Protein AF-A0A8T7EK83-F1 (afdb_monomer)

Solvent-accessible surface area (backbone atoms only — not comparable to full-atom values): 8455 Å² total; per-residue (Å²): 140,87,82,85,79,82,86,82,87,77,87,76,85,83,78,76,88,47,91,75,69,63,67,62,55,62,40,53,52,51,48,65,74,39,72,86,51,90,78,85,43,77,46,78,34,46,46,68,62,46,57,63,28,50,86,78,38,77,39,36,32,11,38,38,82,48,80,55,21,71,76,34,58,29,23,33,41,44,78,45,35,92,72,62,64,73,42,42,50,48,46,71,75,46,35,60,74,40,50,65,72,27,60,97,42,88,59,30,62,52,40,53,49,5,47,51,37,33,74,75,60,21,40,46,56,69,46,67,66,62,45,49,54,53,44,62,56,61,75,72,59,132

Structure (mmCIF, N/CA/C/O backbone):
data_AF-A0A8T7EK83-F1
#
_entry.id   AF-A0A8T7EK83-F1
#
loop_
_atom_site.group_PDB
_atom_site.id
_atom_site.type_symbol
_atom_site.label_atom_id
_atom_site.label_alt_id
_atom_site.label_comp_id
_atom_site.label_asym_id
_atom_site.label_entity_id
_atom_site.label_seq_id
_atom_site.pdbx_PDB_ins_code
_atom_site.Cartn_x
_atom_site.Cartn_y
_atom_site.Cartn_z
_atom_site.occupancy
_atom_site.B_iso_or_equiv
_atom_site.auth_seq_id
_atom_site.auth_comp_id
_atom_site.auth_asym_id
_atom_site.auth_atom_id
_atom_site.pdbx_PDB_model_num
ATOM 1 N N . MET A 1 1 ? 11.893 52.606 -35.645 1.00 39.25 1 MET A N 1
ATOM 2 C CA . MET A 1 1 ? 11.275 52.545 -34.303 1.00 39.25 1 MET A CA 1
ATOM 3 C C . MET A 1 1 ? 11.087 51.073 -33.969 1.00 39.25 1 MET A C 1
ATOM 5 O O . MET A 1 1 ? 10.157 50.454 -34.461 1.00 39.25 1 MET A O 1
ATOM 9 N N . THR A 1 2 ? 12.053 50.480 -33.270 1.00 37.72 2 THR A N 1
ATOM 10 C CA . THR A 1 2 ? 12.185 49.020 -33.121 1.00 37.72 2 THR A CA 1
ATOM 11 C C . THR A 1 2 ? 11.864 48.650 -31.679 1.00 37.72 2 THR A C 1
ATOM 13 O O . THR A 1 2 ? 12.538 49.124 -30.768 1.00 37.72 2 THR A O 1
ATOM 16 N N . ARG A 1 3 ? 10.825 47.839 -31.455 1.00 34.09 3 ARG A N 1
ATOM 17 C CA . ARG A 1 3 ? 10.531 47.239 -30.145 1.00 34.09 3 ARG A CA 1
ATOM 18 C C . ARG A 1 3 ? 11.024 45.784 -30.138 1.00 34.09 3 ARG A C 1
ATOM 20 O O . ARG A 1 3 ? 10.678 45.050 -31.061 1.00 34.09 3 ARG A O 1
ATOM 27 N N . PRO A 1 4 ? 11.843 45.376 -29.154 1.00 40.47 4 PRO A N 1
ATOM 28 C CA . PRO A 1 4 ? 12.502 44.076 -29.151 1.00 40.47 4 PRO A CA 1
ATOM 29 C C . PRO A 1 4 ? 11.554 42.939 -28.754 1.00 40.47 4 PRO A C 1
ATOM 31 O O . PRO A 1 4 ? 10.724 43.073 -27.856 1.00 40.47 4 PRO A O 1
ATOM 34 N N . GLN A 1 5 ? 11.732 41.807 -29.434 1.00 41.41 5 GLN A N 1
ATOM 35 C CA . GLN A 1 5 ? 11.142 40.516 -29.107 1.00 41.41 5 GLN A CA 1
ATOM 36 C C . GLN A 1 5 ? 11.690 40.014 -27.766 1.00 41.41 5 GLN A C 1
ATOM 38 O O . GLN A 1 5 ? 12.899 40.013 -27.523 1.00 41.41 5 GLN A O 1
ATOM 43 N N . THR A 1 6 ? 10.789 39.581 -26.893 1.00 38.28 6 THR A N 1
ATOM 44 C CA . THR A 1 6 ? 11.094 38.996 -25.590 1.00 38.28 6 THR A CA 1
ATOM 45 C C . THR A 1 6 ? 11.856 37.680 -25.779 1.00 38.28 6 THR A C 1
ATO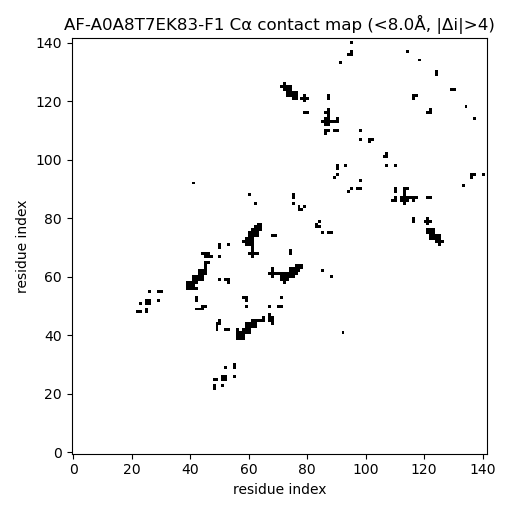M 47 O O . THR A 1 6 ? 11.283 36.657 -26.146 1.00 38.28 6 THR A O 1
ATOM 50 N N . ARG A 1 7 ? 13.170 37.706 -25.524 1.00 47.62 7 ARG A N 1
ATOM 51 C CA . ARG A 1 7 ? 13.984 36.511 -25.266 1.00 47.62 7 ARG A CA 1
ATOM 52 C C . ARG A 1 7 ? 13.435 35.814 -24.022 1.00 47.62 7 ARG A C 1
ATOM 54 O O . ARG A 1 7 ? 13.622 36.322 -22.928 1.00 47.62 7 ARG A O 1
ATOM 61 N N . ASN A 1 8 ? 12.783 34.670 -24.191 1.00 41.25 8 ASN A N 1
ATOM 62 C CA . ASN A 1 8 ? 12.557 33.682 -23.127 1.00 41.25 8 ASN A CA 1
ATOM 63 C C . ASN A 1 8 ? 12.444 32.275 -23.738 1.00 41.25 8 ASN A C 1
ATOM 65 O O . ASN A 1 8 ? 11.488 31.543 -23.511 1.00 41.25 8 ASN A O 1
ATOM 69 N N . ALA A 1 9 ? 13.430 31.911 -24.563 1.00 40.91 9 ALA A N 1
ATOM 70 C CA . ALA A 1 9 ? 13.567 30.575 -25.153 1.00 40.91 9 ALA A CA 1
ATOM 71 C C . ALA A 1 9 ? 14.861 29.864 -24.706 1.00 40.91 9 ALA A C 1
ATOM 73 O O . ALA A 1 9 ? 15.328 28.956 -25.381 1.00 40.91 9 ALA A O 1
ATOM 74 N N . GLN A 1 10 ? 15.467 30.282 -23.587 1.00 39.00 10 GLN A N 1
ATOM 75 C CA . GLN A 1 10 ? 16.754 29.749 -23.111 1.00 39.00 10 GLN A CA 1
ATOM 76 C C . GLN A 1 10 ? 16.791 29.560 -21.586 1.00 39.00 10 GLN A C 1
ATOM 78 O O . GLN A 1 10 ? 17.695 30.035 -20.913 1.00 39.00 10 GLN A O 1
ATOM 83 N N . GLN A 1 11 ? 15.798 28.864 -21.031 1.00 33.78 11 GLN A N 1
ATOM 84 C CA . GLN A 1 11 ? 15.916 28.254 -19.693 1.00 33.78 11 GLN A CA 1
ATOM 85 C C . GLN A 1 11 ? 15.427 26.797 -19.650 1.00 33.78 11 GLN A C 1
ATOM 87 O O . GLN A 1 11 ? 15.253 26.213 -18.585 1.00 33.78 11 GLN A O 1
ATOM 92 N N . PHE A 1 12 ? 15.248 26.180 -20.818 1.00 39.47 12 PHE A N 1
ATOM 93 C CA . PHE A 1 12 ? 15.176 24.731 -20.945 1.00 39.47 12 PHE A CA 1
ATOM 94 C C . PHE A 1 12 ? 16.511 24.266 -21.519 1.00 39.47 12 PHE A C 1
ATOM 96 O O . PHE A 1 12 ? 16.904 24.758 -22.571 1.00 39.47 12 PHE A O 1
ATOM 103 N N . MET A 1 13 ? 17.134 23.290 -20.858 1.00 40.00 13 MET A N 1
ATOM 104 C CA . MET A 1 13 ? 18.366 22.592 -21.261 1.00 40.00 13 MET A CA 1
ATOM 105 C C . MET A 1 13 ? 19.678 23.210 -20.762 1.00 40.00 13 MET A C 1
ATOM 107 O O . MET A 1 13 ? 20.574 23.476 -21.544 1.00 40.00 13 MET A O 1
ATOM 111 N N . ASP A 1 14 ? 19.815 23.327 -19.445 1.00 34.38 14 ASP A N 1
ATOM 112 C CA . ASP A 1 14 ? 21.065 22.913 -18.800 1.00 34.38 14 ASP A CA 1
ATOM 113 C C . ASP A 1 14 ? 20.683 22.065 -17.587 1.00 34.38 14 ASP A C 1
ATOM 115 O O . ASP A 1 14 ? 20.434 22.551 -16.487 1.00 34.38 14 ASP A O 1
ATOM 119 N N . HIS A 1 15 ? 20.485 20.770 -17.833 1.00 41.94 15 HIS A N 1
ATOM 120 C CA . HIS A 1 15 ? 20.610 19.781 -16.771 1.00 41.94 15 HIS A CA 1
ATOM 121 C C . HIS A 1 15 ? 22.055 19.312 -16.816 1.00 41.94 15 HIS A C 1
ATOM 123 O O . HIS A 1 15 ? 22.411 18.453 -17.625 1.00 41.94 15 HIS A O 1
ATOM 129 N N . ASP A 1 16 ? 22.867 19.909 -15.950 1.00 37.59 16 ASP A N 1
ATOM 130 C CA . ASP A 1 16 ? 24.188 19.410 -15.616 1.00 37.59 16 ASP A CA 1
ATOM 131 C C . ASP A 1 16 ? 24.105 17.907 -15.325 1.00 37.59 16 ASP A C 1
ATOM 133 O O . ASP A 1 16 ? 23.357 17.440 -14.459 1.00 37.59 16 ASP A O 1
ATOM 137 N N . ASN A 1 17 ? 24.874 17.138 -16.093 1.00 42.22 17 ASN A N 1
ATOM 138 C CA . ASN A 1 17 ? 25.090 15.713 -15.895 1.00 42.22 17 ASN A CA 1
ATOM 139 C C . ASN A 1 17 ? 25.907 15.501 -14.609 1.00 42.22 17 ASN A C 1
ATOM 141 O O . ASN A 1 17 ? 27.110 15.258 -14.654 1.00 42.22 17 ASN A O 1
ATOM 145 N N . GLY A 1 18 ? 25.261 15.641 -13.452 1.00 40.06 18 GLY A N 1
ATOM 146 C CA . GLY A 1 18 ? 25.844 15.337 -12.150 1.00 40.06 18 GLY A CA 1
ATOM 147 C C . GLY A 1 18 ? 25.746 13.844 -11.795 1.00 40.06 18 GLY A C 1
ATOM 148 O O . GLY A 1 18 ? 24.980 13.099 -12.402 1.00 40.06 18 GLY A O 1
ATOM 149 N N . PRO A 1 19 ? 26.429 13.372 -10.739 1.00 39.62 19 PRO A N 1
ATOM 150 C CA . PRO A 1 19 ? 26.378 11.977 -10.269 1.00 39.62 19 PRO A CA 1
ATOM 151 C C . PRO A 1 19 ? 24.989 11.500 -9.797 1.00 39.62 19 PRO A C 1
ATOM 153 O O . PRO A 1 19 ? 24.848 10.384 -9.312 1.00 39.62 19 PRO A O 1
ATOM 156 N N . LEU A 1 20 ? 23.962 12.345 -9.909 1.00 38.16 20 LEU A N 1
ATOM 157 C CA . LEU A 1 20 ? 22.561 12.054 -9.605 1.00 38.16 20 LEU A CA 1
ATOM 158 C C . LEU A 1 20 ? 21.743 11.712 -10.867 1.00 38.16 20 LEU A C 1
ATOM 160 O O . LEU A 1 20 ? 20.597 11.280 -10.748 1.00 38.16 20 LEU A O 1
ATOM 164 N N . THR A 1 21 ? 22.323 11.851 -12.067 1.00 40.72 21 THR A N 1
ATOM 165 C CA . THR A 1 21 ? 21.714 11.433 -13.344 1.00 40.72 21 THR A CA 1
ATOM 166 C C . THR A 1 21 ? 21.949 9.950 -13.653 1.00 40.72 21 THR A C 1
ATOM 168 O O . THR A 1 21 ? 21.287 9.384 -14.524 1.00 40.72 21 THR A O 1
ATOM 171 N N . VAL A 1 22 ? 22.809 9.267 -12.886 1.00 46.47 22 VAL A N 1
ATOM 172 C CA . VAL A 1 22 ? 22.822 7.796 -12.797 1.00 46.47 22 VAL A CA 1
ATOM 173 C C . VAL A 1 22 ? 21.631 7.347 -11.951 1.00 46.47 22 VAL A C 1
ATOM 175 O O . VAL A 1 22 ? 21.705 7.092 -10.753 1.00 46.47 22 VAL A O 1
ATOM 178 N N . SER A 1 23 ? 20.482 7.290 -12.619 1.00 49.31 23 SER A N 1
ATOM 179 C CA . SER A 1 23 ? 19.161 6.901 -12.111 1.00 49.31 23 SER A CA 1
ATOM 180 C C . SER A 1 23 ? 19.030 5.433 -11.645 1.00 49.31 23 SER A C 1
ATOM 182 O O . SER A 1 23 ? 17.960 4.837 -11.750 1.00 49.31 23 SER A O 1
ATOM 184 N N . SER A 1 24 ? 20.089 4.829 -11.102 1.00 57.38 24 SER A N 1
ATOM 185 C CA . SER A 1 24 ? 20.167 3.402 -10.749 1.00 57.38 24 SER A CA 1
ATOM 186 C C . SER A 1 24 ? 20.444 3.119 -9.264 1.00 57.38 24 SER A C 1
ATOM 188 O O . SER A 1 24 ? 20.553 1.958 -8.877 1.00 57.38 24 SER A O 1
ATOM 190 N N . GLY A 1 25 ? 20.498 4.142 -8.402 1.00 79.06 25 GLY A N 1
ATOM 191 C CA . GLY A 1 25 ? 20.792 3.957 -6.973 1.00 79.06 25 GLY A CA 1
ATOM 192 C C . GLY A 1 25 ? 19.670 3.292 -6.164 1.00 79.06 25 GLY A C 1
ATOM 193 O O . GLY A 1 25 ? 19.946 2.433 -5.334 1.00 79.06 25 GLY A O 1
ATOM 194 N N . LYS A 1 26 ? 18.393 3.631 -6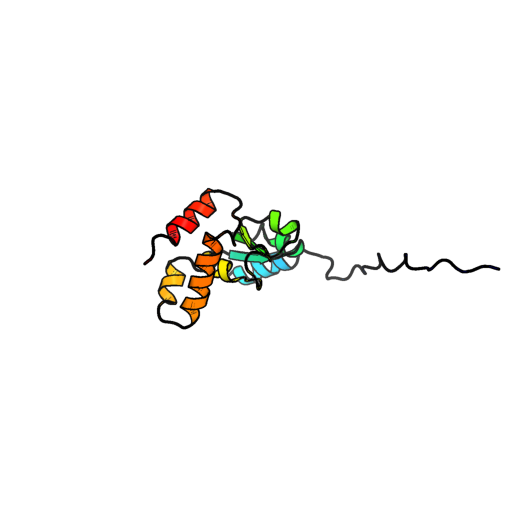.417 1.00 88.81 26 LYS A N 1
ATOM 195 C CA . LYS A 1 26 ? 17.256 3.115 -5.622 1.00 88.81 26 LYS A CA 1
ATOM 196 C C . LYS A 1 26 ? 17.157 1.581 -5.643 1.00 88.81 26 LYS A C 1
ATOM 198 O O . LYS A 1 26 ? 16.998 1.009 -4.565 1.00 88.81 26 LYS A O 1
ATOM 203 N N . PRO A 1 27 ? 17.279 0.894 -6.802 1.00 90.56 27 PRO A N 1
ATOM 204 C CA . PRO A 1 27 ? 17.317 -0.564 -6.817 1.00 90.56 27 PRO A CA 1
ATOM 205 C C . PRO A 1 27 ? 18.446 -1.141 -5.960 1.00 90.56 27 PRO A C 1
ATOM 207 O O . PRO A 1 27 ? 18.196 -2.045 -5.167 1.00 90.56 27 PRO A O 1
ATOM 210 N N . GLN A 1 28 ? 19.657 -0.582 -6.067 1.00 89.94 28 GLN A N 1
ATOM 211 C CA . GLN A 1 28 ? 20.806 -1.038 -5.285 1.00 89.94 28 GLN A CA 1
ATOM 212 C C . GLN A 1 28 ? 20.573 -0.829 -3.787 1.00 89.94 28 GLN A C 1
ATOM 214 O O . GLN A 1 28 ? 20.710 -1.765 -3.011 1.00 89.94 28 GLN A O 1
ATOM 219 N N . THR A 1 29 ? 20.103 0.352 -3.380 1.00 90.12 29 THR A N 1
ATOM 220 C CA . THR A 1 29 ? 19.767 0.639 -1.980 1.00 90.12 29 THR A CA 1
ATOM 221 C C . THR A 1 29 ? 18.693 -0.307 -1.438 1.00 90.12 29 THR A C 1
ATOM 223 O O . THR A 1 29 ? 18.796 -0.761 -0.301 1.00 90.12 29 THR A O 1
ATOM 226 N N . ILE A 1 30 ? 17.667 -0.643 -2.229 1.00 90.75 30 ILE A N 1
ATOM 227 C CA . ILE A 1 30 ? 16.646 -1.619 -1.822 1.00 90.75 30 ILE A CA 1
ATOM 228 C C . ILE A 1 30 ? 17.279 -2.994 -1.608 1.00 90.75 30 ILE A C 1
ATOM 230 O O . ILE A 1 30 ? 17.011 -3.629 -0.587 1.00 90.75 30 ILE A O 1
ATOM 234 N N . LEU A 1 31 ? 18.117 -3.456 -2.538 1.00 90.50 31 LEU A N 1
ATOM 235 C CA . LEU A 1 31 ? 18.814 -4.735 -2.409 1.00 90.50 31 LEU A CA 1
ATOM 236 C C . LEU A 1 31 ? 19.718 -4.747 -1.174 1.00 90.50 31 LEU A C 1
ATOM 238 O O . LEU A 1 31 ? 19.643 -5.687 -0.388 1.00 90.50 31 LEU A O 1
ATOM 242 N N . ASP A 1 32 ? 20.471 -3.679 -0.929 1.00 90.88 32 ASP A N 1
ATOM 243 C CA . ASP A 1 32 ? 21.357 -3.570 0.230 1.00 90.88 32 ASP A CA 1
ATOM 244 C C . ASP A 1 32 ? 20.565 -3.617 1.549 1.00 90.88 32 ASP A C 1
ATOM 246 O O . ASP A 1 32 ? 20.882 -4.416 2.434 1.00 90.88 32 ASP A O 1
ATOM 250 N N . LEU A 1 33 ? 19.476 -2.842 1.661 1.00 89.19 33 LEU A N 1
ATOM 251 C CA . LEU A 1 33 ? 18.616 -2.794 2.855 1.00 89.19 33 LEU A CA 1
ATOM 252 C C . LEU A 1 33 ? 17.849 -4.100 3.107 1.00 89.19 33 LEU A C 1
ATOM 254 O O . LEU A 1 33 ? 17.471 -4.388 4.247 1.00 89.19 33 LEU A O 1
ATOM 258 N N . THR A 1 34 ? 17.580 -4.873 2.053 1.00 90.25 34 THR A N 1
ATOM 259 C CA . THR A 1 34 ? 16.775 -6.102 2.127 1.00 90.25 34 THR A CA 1
ATOM 260 C C . THR A 1 34 ? 17.606 -7.378 2.078 1.00 90.25 34 THR A C 1
ATOM 262 O O . THR A 1 34 ? 17.091 -8.431 2.436 1.00 90.25 34 THR A O 1
ATOM 265 N N . SER A 1 35 ? 18.901 -7.289 1.759 1.00 85.62 35 SER A N 1
ATOM 266 C CA . SER A 1 35 ? 19.835 -8.420 1.629 1.00 85.62 35 SER A CA 1
ATOM 267 C C . SER A 1 35 ? 19.838 -9.379 2.825 1.00 85.62 35 SER A C 1
ATOM 269 O O . SER A 1 35 ? 20.059 -10.576 2.662 1.00 85.62 35 SER A O 1
ATOM 271 N N . LYS A 1 36 ? 19.563 -8.869 4.031 1.00 85.31 36 LYS A N 1
ATOM 272 C CA . LYS A 1 36 ? 19.542 -9.637 5.288 1.00 85.31 36 LYS A CA 1
ATOM 273 C C . LYS A 1 36 ? 18.139 -9.836 5.869 1.00 85.31 36 LYS A C 1
ATOM 275 O O . LYS A 1 36 ? 18.008 -10.277 7.008 1.00 85.31 36 LYS A O 1
ATOM 280 N N . ARG A 1 37 ? 17.086 -9.457 5.141 1.00 84.88 37 ARG A N 1
ATOM 281 C CA . ARG A 1 37 ? 15.700 -9.491 5.622 1.00 84.88 37 ARG A CA 1
ATOM 282 C C . ARG A 1 37 ? 14.881 -10.442 4.761 1.00 84.88 37 ARG A C 1
ATOM 284 O O . ARG A 1 37 ? 14.718 -10.221 3.568 1.00 84.88 37 ARG A O 1
ATOM 291 N N . ALA A 1 38 ? 14.325 -11.476 5.383 1.00 79.94 38 ALA A N 1
ATOM 292 C CA . ALA A 1 38 ? 13.321 -12.306 4.733 1.00 79.94 38 ALA A CA 1
ATOM 293 C C . ALA A 1 38 ? 12.001 -11.527 4.612 1.00 79.94 38 ALA A C 1
ATOM 295 O O . ALA A 1 38 ? 11.590 -10.844 5.551 1.00 79.94 38 ALA A O 1
ATOM 296 N N . GLY A 1 39 ? 11.323 -11.644 3.470 1.00 85.69 39 GLY A N 1
ATOM 297 C CA . GLY A 1 39 ? 9.993 -11.072 3.272 1.00 85.69 39 GLY A CA 1
ATOM 298 C C . GLY A 1 39 ? 9.773 -10.473 1.888 1.00 85.69 39 GLY A C 1
ATOM 299 O O . GLY A 1 39 ? 10.693 -10.342 1.085 1.00 85.69 39 GLY A O 1
ATOM 300 N N . ARG A 1 40 ? 8.515 -10.108 1.627 1.00 89.38 40 ARG A N 1
ATOM 301 C CA . ARG A 1 40 ? 8.104 -9.415 0.401 1.00 89.38 40 ARG A CA 1
ATOM 302 C C . ARG A 1 40 ? 8.340 -7.914 0.534 1.00 89.38 40 ARG A C 1
ATOM 304 O O . ARG A 1 40 ? 8.159 -7.341 1.606 1.00 89.38 40 ARG A O 1
ATOM 311 N N . ARG A 1 41 ? 8.694 -7.278 -0.575 1.00 91.00 41 ARG A N 1
ATOM 312 C CA . ARG A 1 41 ? 9.018 -5.856 -0.679 1.00 91.00 41 ARG A CA 1
ATOM 313 C C . ARG A 1 41 ? 7.908 -5.136 -1.425 1.00 91.00 41 ARG A C 1
ATOM 315 O O . ARG A 1 41 ? 7.596 -5.474 -2.566 1.00 91.00 41 ARG A O 1
ATOM 322 N N . LEU A 1 42 ? 7.342 -4.126 -0.778 1.00 91.31 42 LEU A N 1
ATOM 323 C CA . LEU A 1 42 ? 6.404 -3.195 -1.386 1.00 91.31 42 LEU A CA 1
ATOM 324 C C . LEU A 1 42 ? 7.119 -1.859 -1.586 1.00 91.31 42 LEU A C 1
ATOM 326 O O . LEU A 1 42 ? 7.674 -1.315 -0.634 1.00 91.31 42 LEU A O 1
ATOM 330 N N . MET A 1 43 ? 7.085 -1.331 -2.806 1.00 91.19 43 MET A N 1
ATOM 331 C CA . MET A 1 43 ? 7.562 0.015 -3.124 1.00 91.19 43 MET A CA 1
ATOM 332 C C . MET A 1 43 ? 6.396 0.898 -3.540 1.00 91.19 43 MET A C 1
ATOM 334 O O . MET A 1 43 ? 5.566 0.487 -4.351 1.00 91.19 43 MET A O 1
ATOM 338 N N . VAL A 1 44 ? 6.367 2.122 -3.020 1.00 90.69 44 VAL A N 1
ATOM 339 C CA . VAL A 1 44 ? 5.456 3.174 -3.473 1.00 90.69 44 VAL A CA 1
ATOM 340 C C . VAL A 1 44 ? 6.278 4.260 -4.145 1.00 90.69 44 VAL A C 1
ATOM 342 O O . VAL A 1 44 ? 7.253 4.726 -3.565 1.00 90.69 44 VAL A O 1
ATOM 345 N N . GLY A 1 45 ? 5.887 4.676 -5.345 1.00 88.12 45 GLY A N 1
ATOM 346 C CA . GLY A 1 45 ? 6.592 5.740 -6.055 1.00 88.12 45 GLY A CA 1
ATOM 347 C C . GLY A 1 45 ? 5.748 6.420 -7.120 1.00 88.12 45 GLY A C 1
ATOM 348 O O . GLY A 1 45 ? 4.731 5.885 -7.562 1.00 88.12 45 GLY A O 1
ATOM 349 N N . ASP A 1 46 ? 6.165 7.608 -7.533 1.00 84.44 46 ASP A N 1
ATOM 350 C CA . ASP A 1 46 ? 5.434 8.484 -8.453 1.00 84.44 46 ASP A CA 1
ATOM 351 C C . ASP A 1 46 ? 6.207 8.764 -9.755 1.00 84.44 46 ASP A C 1
ATOM 353 O O . ASP A 1 46 ? 5.599 9.084 -10.786 1.00 84.44 46 ASP A O 1
ATOM 357 N N . GLY A 1 47 ? 7.533 8.594 -9.728 1.00 83.25 47 GLY A N 1
ATOM 358 C CA . GLY A 1 47 ? 8.443 8.935 -10.817 1.00 83.25 47 GLY A CA 1
ATOM 359 C C . GLY A 1 47 ? 9.040 7.751 -11.586 1.00 83.25 47 GLY A C 1
ATOM 360 O O . GLY A 1 47 ? 8.904 6.578 -11.237 1.00 83.25 47 GLY A O 1
ATOM 361 N N . SER A 1 48 ? 9.763 8.074 -12.662 1.00 80.38 48 SER A N 1
ATOM 362 C CA . SER A 1 48 ? 10.514 7.102 -13.474 1.00 80.38 48 SER A CA 1
ATOM 363 C C . SER A 1 48 ? 11.647 6.426 -12.696 1.00 80.38 48 SER A C 1
ATOM 365 O O . SER A 1 48 ? 11.890 5.238 -12.892 1.00 80.38 48 SER A O 1
ATOM 367 N N . SER A 1 49 ? 12.304 7.152 -11.786 1.00 82.31 49 SER A N 1
ATOM 368 C CA . SER A 1 49 ? 13.356 6.591 -10.930 1.00 82.31 49 SER A CA 1
ATOM 369 C C . SER A 1 49 ? 12.816 5.550 -9.945 1.00 82.31 49 SER A C 1
ATOM 371 O O . SER A 1 49 ? 13.512 4.588 -9.637 1.00 82.31 49 SER A O 1
ATOM 373 N N . ASP A 1 50 ? 11.570 5.691 -9.482 1.00 88.69 50 ASP A N 1
ATOM 374 C CA . ASP A 1 50 ? 10.921 4.665 -8.661 1.00 88.69 50 ASP A CA 1
ATOM 375 C C . ASP A 1 50 ? 10.492 3.474 -9.504 1.00 88.69 50 ASP A C 1
ATOM 377 O O . ASP A 1 50 ? 10.671 2.335 -9.084 1.00 88.69 50 ASP A O 1
ATOM 381 N N . LEU A 1 51 ? 9.980 3.705 -10.716 1.00 86.12 51 LEU A N 1
ATOM 382 C CA . LEU A 1 51 ? 9.605 2.617 -11.620 1.00 86.12 51 LEU A CA 1
ATOM 383 C C . LEU A 1 51 ? 10.791 1.688 -11.931 1.00 86.12 51 LEU A C 1
ATOM 385 O O . LEU A 1 51 ? 10.589 0.483 -12.082 1.00 86.12 51 LEU A O 1
ATOM 389 N N . ALA A 1 52 ? 12.022 2.211 -11.960 1.00 88.62 52 ALA A N 1
ATOM 390 C CA . ALA A 1 52 ? 13.237 1.410 -12.122 1.00 88.62 52 ALA A CA 1
ATOM 391 C C . ALA A 1 52 ? 13.431 0.356 -11.011 1.00 88.62 52 ALA A C 1
ATOM 393 O O . ALA A 1 52 ? 14.101 -0.648 -11.225 1.00 88.62 52 ALA A O 1
ATOM 394 N N . THR A 1 53 ? 12.804 0.531 -9.842 1.00 91.00 53 THR A N 1
ATOM 395 C CA . THR A 1 53 ? 12.847 -0.444 -8.736 1.00 91.00 53 THR A CA 1
ATOM 396 C C . THR A 1 53 ? 11.935 -1.651 -8.947 1.00 91.00 53 THR A C 1
ATOM 398 O O . THR A 1 53 ? 12.041 -2.629 -8.212 1.00 91.00 53 THR A O 1
ATOM 401 N N . ARG A 1 54 ? 11.052 -1.623 -9.956 1.00 88.00 54 ARG A N 1
ATOM 402 C CA . ARG A 1 54 ? 10.043 -2.667 -10.191 1.00 88.00 54 ARG A CA 1
ATOM 403 C C . ARG A 1 54 ? 10.638 -4.072 -10.336 1.00 88.00 54 ARG A C 1
ATOM 405 O O . ARG A 1 54 ? 9.956 -5.032 -10.006 1.00 88.00 54 ARG A O 1
ATOM 412 N N . SER A 1 55 ? 11.871 -4.203 -10.826 1.00 89.25 55 SER A N 1
ATOM 413 C CA . SER A 1 55 ? 12.555 -5.496 -10.974 1.00 89.25 55 SER A CA 1
ATOM 414 C C . SER A 1 55 ? 13.106 -6.069 -9.664 1.00 89.25 55 SER A C 1
ATOM 416 O O . SER A 1 55 ? 13.409 -7.256 -9.613 1.00 89.25 55 SER A O 1
ATOM 418 N N . VAL A 1 56 ? 13.238 -5.255 -8.612 1.00 91.31 56 VAL A N 1
ATOM 419 C CA . VAL A 1 56 ? 13.832 -5.657 -7.324 1.00 91.31 56 VAL A CA 1
ATOM 420 C C . VAL A 1 56 ? 12.831 -5.638 -6.168 1.00 91.31 56 VAL A C 1
ATOM 422 O O . VAL A 1 56 ? 13.22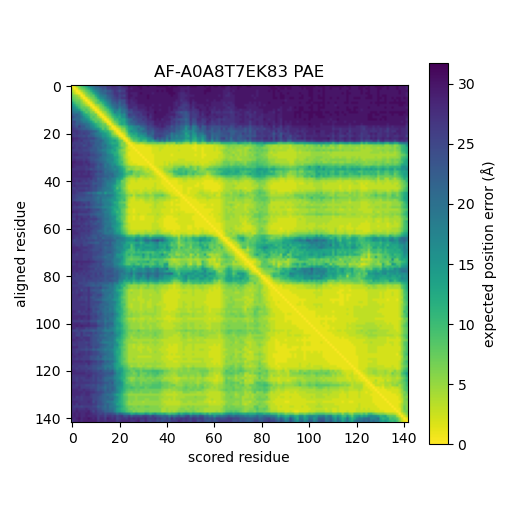1 -5.763 -5.009 1.00 91.31 56 VAL A O 1
ATOM 425 N N . VAL A 1 57 ? 11.539 -5.485 -6.464 1.00 91.44 57 VAL A N 1
ATOM 426 C CA . VAL A 1 57 ? 10.452 -5.504 -5.477 1.00 91.44 57 VAL A CA 1
ATOM 427 C C . VAL A 1 57 ? 9.339 -6.435 -5.922 1.00 91.44 57 VAL A C 1
ATOM 429 O O . VAL A 1 57 ? 9.152 -6.681 -7.110 1.00 91.44 57 VAL A O 1
ATOM 432 N N . ASP A 1 58 ? 8.575 -6.933 -4.959 1.00 90.31 58 ASP A N 1
ATOM 433 C CA . ASP A 1 58 ? 7.509 -7.902 -5.206 1.00 90.31 58 ASP A CA 1
ATOM 434 C C . ASP A 1 58 ? 6.195 -7.202 -5.582 1.00 90.31 58 ASP A C 1
ATOM 436 O O . ASP A 1 58 ? 5.404 -7.717 -6.371 1.00 90.31 58 ASP A O 1
ATOM 440 N N . LEU A 1 59 ? 5.973 -5.993 -5.052 1.00 88.56 59 LEU A N 1
ATOM 441 C CA . LEU A 1 59 ? 4.826 -5.160 -5.393 1.00 88.56 59 LEU A CA 1
ATOM 442 C C . LEU A 1 59 ? 5.239 -3.697 -5.567 1.00 88.56 59 LEU A C 1
ATOM 444 O O . LEU A 1 59 ? 5.674 -3.046 -4.621 1.00 88.56 59 LEU A O 1
ATOM 448 N N . PHE A 1 60 ? 5.037 -3.157 -6.769 1.00 90.31 60 PHE A N 1
ATOM 449 C CA . PHE A 1 60 ? 5.179 -1.726 -7.034 1.00 90.31 60 PHE A CA 1
ATOM 450 C C . PHE A 1 60 ? 3.805 -1.051 -7.109 1.00 90.31 60 PHE A C 1
ATOM 452 O O . PHE A 1 60 ? 2.966 -1.418 -7.945 1.00 90.31 60 PHE A O 1
ATOM 459 N N . VAL A 1 61 ? 3.608 -0.036 -6.270 1.00 88.62 61 VAL A N 1
ATOM 460 C CA . VAL A 1 61 ? 2.411 0.801 -6.206 1.00 88.62 61 VAL A CA 1
ATOM 461 C C . VAL A 1 61 ? 2.742 2.193 -6.736 1.00 88.62 61 VAL A C 1
ATOM 463 O O . VAL A 1 61 ? 3.519 2.935 -6.143 1.00 88.62 61 VAL A O 1
ATOM 466 N N . GLY A 1 62 ? 2.118 2.574 -7.847 1.00 88.00 62 GLY A N 1
ATOM 467 C CA . GLY A 1 62 ? 2.189 3.947 -8.331 1.00 88.00 62 GLY A CA 1
ATOM 468 C C . GLY A 1 62 ? 1.399 4.878 -7.410 1.00 88.00 62 GLY A C 1
ATOM 469 O O . GLY A 1 62 ? 0.230 4.610 -7.149 1.00 88.00 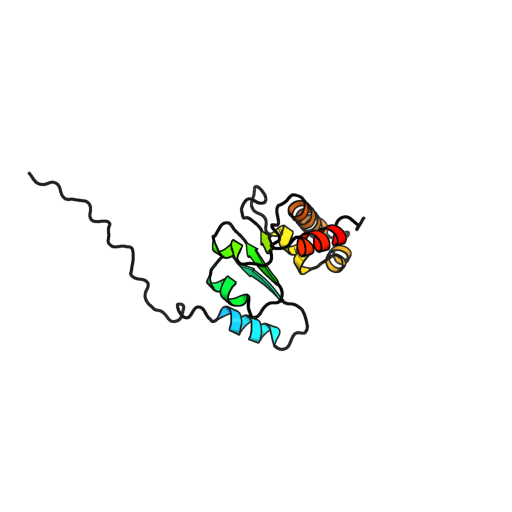62 GLY A O 1
ATOM 470 N N . PHE A 1 63 ? 1.972 5.982 -6.953 1.00 85.44 63 PHE A N 1
ATOM 471 C CA . PHE A 1 63 ? 1.242 7.039 -6.253 1.00 85.44 63 PHE A CA 1
ATOM 472 C C . PHE A 1 63 ? 1.227 8.297 -7.118 1.00 85.44 63 PHE A C 1
ATOM 474 O O . PHE A 1 63 ? 2.235 8.662 -7.710 1.00 85.44 63 PHE A O 1
ATOM 481 N N . GLY A 1 64 ? 0.077 8.957 -7.238 1.00 74.44 64 GLY A N 1
ATOM 482 C CA . GLY A 1 64 ? -0.018 10.221 -7.968 1.00 74.44 64 GLY A CA 1
ATOM 483 C C . GLY A 1 64 ? -0.645 10.132 -9.367 1.00 74.44 64 GLY A C 1
ATOM 484 O O . GLY A 1 64 ? -1.252 9.130 -9.751 1.00 74.44 64 GLY A O 1
ATOM 485 N N . GLY A 1 65 ? -0.579 11.241 -10.114 1.00 63.59 65 GLY A N 1
ATOM 486 C CA . GLY A 1 65 ? -1.241 11.420 -11.419 1.00 63.59 65 GLY A CA 1
ATOM 487 C C . GLY A 1 65 ? -0.343 11.276 -12.657 1.00 63.59 65 GLY A C 1
ATOM 488 O O . GLY A 1 65 ? -0.832 11.426 -13.776 1.00 63.59 65 GLY A O 1
ATOM 489 N N . GLY A 1 66 ? 0.956 11.013 -12.485 1.00 61.91 66 GLY A N 1
ATOM 490 C CA . GLY A 1 66 ? 1.918 10.931 -13.590 1.00 61.91 66 GLY A CA 1
ATOM 491 C C . GLY A 1 66 ? 1.710 9.719 -14.510 1.00 61.91 66 GLY A C 1
ATOM 492 O O . GLY A 1 66 ? 1.148 8.698 -14.109 1.00 61.91 66 GLY A O 1
ATOM 493 N N . ARG A 1 67 ? 2.212 9.793 -15.758 1.00 62.16 67 ARG A N 1
ATOM 494 C CA . ARG A 1 67 ? 2.135 8.676 -16.731 1.00 62.16 67 ARG A CA 1
ATOM 495 C C . ARG A 1 67 ? 2.773 7.392 -16.194 1.00 62.16 67 ARG A C 1
ATOM 497 O O . ARG A 1 67 ? 2.258 6.315 -16.468 1.00 62.16 67 ARG A O 1
ATOM 504 N N . GLN A 1 68 ? 3.838 7.504 -15.398 1.00 61.94 68 GLN A N 1
ATOM 505 C CA . GLN A 1 68 ? 4.599 6.355 -14.895 1.00 61.94 68 GLN A CA 1
ATOM 506 C C . GLN A 1 68 ? 3.852 5.543 -13.836 1.00 61.94 68 GLN A C 1
ATOM 508 O O . GLN A 1 68 ? 4.023 4.329 -13.762 1.00 61.94 68 GLN A O 1
ATOM 513 N N . ALA A 1 69 ? 2.912 6.161 -13.117 1.00 58.19 69 ALA A N 1
ATOM 514 C CA . ALA A 1 69 ? 2.027 5.443 -12.209 1.00 58.19 69 ALA A CA 1
ATOM 515 C C . ALA A 1 69 ? 1.125 4.424 -12.951 1.00 58.19 69 ALA A C 1
ATOM 517 O O . ALA A 1 69 ? 0.516 3.561 -12.323 1.00 58.19 69 ALA A O 1
ATOM 518 N N . ARG A 1 70 ? 1.019 4.480 -14.293 1.00 61.03 70 ARG A N 1
ATOM 519 C CA . ARG A 1 70 ? 0.347 3.454 -15.123 1.00 61.03 70 ARG A CA 1
ATOM 520 C C . ARG A 1 70 ? 1.132 2.146 -15.241 1.00 61.03 70 ARG A C 1
ATOM 522 O O . ARG A 1 70 ? 0.526 1.134 -15.567 1.00 61.03 70 ARG A O 1
ATOM 529 N N . ASN A 1 71 ? 2.430 2.154 -14.948 1.00 66.00 71 ASN A N 1
ATOM 530 C CA . ASN A 1 71 ? 3.312 1.009 -15.174 1.00 66.00 71 ASN A CA 1
ATOM 531 C C . ASN A 1 71 ? 3.481 0.103 -13.936 1.00 66.00 71 ASN A C 1
ATOM 533 O O . ASN A 1 71 ? 4.169 -0.917 -14.011 1.00 66.00 71 ASN A O 1
ATOM 537 N N . GLY A 1 72 ? 2.841 0.452 -12.812 1.00 64.81 72 GLY A N 1
ATOM 538 C CA . GLY A 1 72 ? 2.807 -0.353 -11.589 1.00 64.81 72 GLY A CA 1
ATOM 539 C C . GLY A 1 72 ? 1.827 -1.530 -11.627 1.00 64.81 72 GLY A C 1
ATOM 540 O O . GLY A 1 72 ? 1.051 -1.687 -12.568 1.00 64.81 72 GLY A O 1
ATOM 541 N N . ALA A 1 73 ? 1.868 -2.373 -10.593 1.00 65.25 73 ALA A N 1
ATOM 542 C CA . ALA A 1 73 ? 0.901 -3.463 -10.405 1.00 65.25 73 ALA A CA 1
ATOM 543 C C . ALA A 1 73 ? -0.407 -2.968 -9.759 1.00 65.25 73 ALA A C 1
ATOM 545 O O . ALA A 1 73 ? -1.488 -3.484 -10.044 1.00 65.25 73 ALA A O 1
ATOM 546 N N . ALA A 1 74 ? -0.314 -1.919 -8.943 1.00 71.50 74 ALA A N 1
ATOM 547 C CA . ALA A 1 74 ? -1.447 -1.146 -8.458 1.00 71.50 74 ALA A CA 1
ATOM 548 C C . ALA A 1 74 ? -1.112 0.350 -8.511 1.00 71.50 74 ALA A C 1
ATOM 550 O O . ALA A 1 74 ? 0.059 0.731 -8.573 1.00 71.50 74 ALA A O 1
ATOM 551 N N . ARG A 1 75 ? -2.132 1.207 -8.490 1.00 76.81 75 ARG A N 1
ATOM 552 C CA . ARG A 1 75 ? -1.970 2.660 -8.430 1.00 76.81 75 ARG A CA 1
ATOM 553 C C . ARG A 1 75 ? -2.950 3.286 -7.454 1.00 76.81 75 ARG A C 1
ATOM 555 O O . ARG A 1 75 ? -4.143 3.025 -7.540 1.00 76.81 75 ARG A O 1
ATOM 562 N N . VAL A 1 76 ? -2.456 4.198 -6.629 1.00 69.25 76 VAL A N 1
ATOM 563 C CA . VAL A 1 76 ? -3.240 5.140 -5.832 1.00 69.25 76 VAL A CA 1
ATOM 564 C C . VAL A 1 76 ? -3.263 6.488 -6.568 1.00 69.25 76 VAL A C 1
ATOM 566 O O . VAL A 1 76 ? -2.267 7.218 -6.554 1.00 69.25 76 VAL A O 1
ATOM 569 N N . PRO A 1 77 ? -4.356 6.837 -7.274 1.00 58.06 77 PRO A N 1
ATOM 570 C CA . PRO A 1 77 ? -4.475 8.149 -7.896 1.00 58.06 77 PRO A CA 1
ATOM 571 C C . PRO A 1 77 ? -4.361 9.278 -6.862 1.00 58.06 77 PRO A C 1
ATOM 573 O O . PRO A 1 77 ? -4.953 9.196 -5.788 1.00 58.06 77 PRO A O 1
ATOM 576 N N . MET A 1 78 ? -3.709 10.392 -7.214 1.00 55.22 78 MET A N 1
ATOM 577 C CA . MET A 1 78 ? -3.695 11.604 -6.367 1.00 55.22 78 MET A CA 1
ATOM 578 C C . MET A 1 78 ? -5.112 12.114 -6.055 1.00 55.22 78 MET A C 1
ATOM 580 O O . MET A 1 78 ? -5.354 12.700 -5.008 1.00 55.22 78 MET A O 1
ATOM 584 N N . ARG A 1 79 ? -6.056 11.873 -6.973 1.00 56.06 79 ARG A N 1
ATOM 585 C CA . ARG A 1 79 ? -7.461 12.295 -6.875 1.00 56.06 79 ARG A CA 1
ATOM 586 C C . ARG A 1 79 ? -8.363 11.292 -6.146 1.00 56.06 79 ARG A C 1
ATOM 588 O O . ARG A 1 79 ? -9.563 11.514 -6.097 1.00 56.06 79 ARG A O 1
ATOM 595 N N . SER A 1 80 ? -7.810 10.204 -5.601 1.00 57.03 80 SER A N 1
ATOM 596 C CA . SER A 1 80 ? -8.581 9.134 -4.937 1.00 57.03 80 SER A CA 1
ATOM 597 C C . SER A 1 80 ? -9.375 9.599 -3.722 1.00 57.03 80 SER A C 1
ATOM 599 O O . SER A 1 80 ? -10.316 8.936 -3.307 1.00 57.03 80 SER A O 1
ATOM 601 N N . SER A 1 81 ? -8.993 10.730 -3.138 1.00 56.28 81 SER A N 1
ATOM 602 C CA . SER A 1 81 ? -9.763 11.430 -2.121 1.00 56.28 81 SER A CA 1
ATOM 603 C C . SER A 1 81 ? -9.442 12.921 -2.189 1.00 56.28 81 SER A C 1
ATOM 605 O O . SER A 1 81 ? -8.366 13.310 -2.648 1.00 56.28 81 SER A O 1
ATOM 607 N N . THR A 1 82 ? -10.355 13.769 -1.724 1.00 6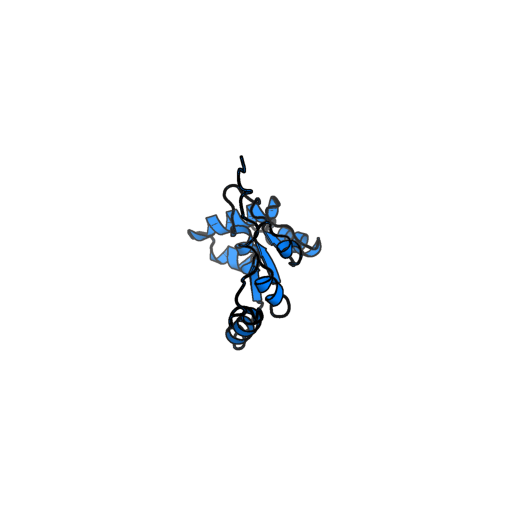3.62 82 THR A N 1
ATOM 608 C CA . THR A 1 82 ? -10.081 15.188 -1.466 1.00 63.62 82 THR A CA 1
ATOM 609 C C . THR A 1 82 ? -10.134 15.396 0.050 1.00 63.62 82 THR A C 1
ATOM 611 O O . THR A 1 82 ? -11.216 15.263 0.619 1.00 63.62 82 THR A O 1
ATOM 614 N N . PRO A 1 83 ? -8.995 15.641 0.732 1.00 67.88 83 PRO A N 1
ATOM 615 C CA . PRO A 1 83 ? -7.630 15.781 0.200 1.00 67.88 83 PRO A CA 1
ATOM 616 C C . PRO A 1 83 ? -6.992 14.439 -0.232 1.00 67.88 83 PRO A C 1
ATOM 618 O O . PRO A 1 83 ? -7.461 13.381 0.207 1.00 67.88 83 PRO A O 1
ATOM 621 N N . PRO A 1 84 ? -5.921 14.460 -1.058 1.00 74.56 84 PRO A N 1
ATOM 622 C CA . PRO A 1 84 ? -5.185 13.263 -1.485 1.00 74.56 84 PRO A CA 1
ATOM 623 C C . PRO A 1 84 ? -4.757 12.387 -0.301 1.00 74.56 84 PRO A C 1
ATOM 625 O O . PRO A 1 84 ? -4.389 12.904 0.753 1.00 74.56 84 PRO A O 1
ATOM 628 N N . SER A 1 85 ? -4.788 11.060 -0.457 1.00 84.62 85 SER A N 1
ATOM 629 C CA . SER A 1 85 ? -4.439 10.131 0.624 1.00 84.62 85 SER A CA 1
ATOM 630 C C . SER A 1 85 ? -3.654 8.922 0.135 1.00 84.62 85 SER A C 1
ATOM 632 O O . SER A 1 85 ? -4.024 8.286 -0.848 1.00 84.62 85 SER A O 1
ATOM 634 N N . ILE A 1 86 ? -2.609 8.570 0.886 1.00 88.31 86 ILE A N 1
ATOM 635 C CA . ILE A 1 86 ? -1.833 7.333 0.724 1.00 88.31 86 ILE A CA 1
ATOM 636 C C . ILE A 1 86 ? -2.366 6.183 1.597 1.00 88.31 86 ILE A C 1
ATOM 638 O O . ILE A 1 86 ? -1.876 5.062 1.506 1.00 88.31 86 ILE A O 1
ATOM 642 N N . ALA A 1 87 ? -3.404 6.424 2.409 1.00 91.31 87 ALA A N 1
ATOM 643 C CA . ALA A 1 87 ? -3.990 5.419 3.301 1.00 91.31 87 ALA A CA 1
ATOM 644 C C . ALA A 1 87 ? -4.316 4.062 2.629 1.00 91.31 87 ALA A C 1
ATOM 646 O O . ALA A 1 87 ? -4.079 3.046 3.279 1.00 91.31 87 ALA A O 1
ATOM 647 N N . PRO A 1 88 ? -4.767 3.984 1.353 1.00 90.31 88 PRO A N 1
ATOM 648 C CA . PRO A 1 88 ? -4.984 2.704 0.662 1.00 90.31 88 PRO A CA 1
ATOM 649 C C . PRO A 1 88 ? -3.761 1.778 0.583 1.00 90.31 88 PRO A C 1
ATOM 651 O O . PRO A 1 88 ? -3.913 0.584 0.343 1.00 90.31 88 PRO A O 1
ATOM 654 N N . VAL A 1 89 ? -2.546 2.296 0.788 1.00 90.88 89 VAL A N 1
ATOM 655 C CA . VAL A 1 89 ? -1.322 1.482 0.825 1.00 90.88 89 VAL A CA 1
ATOM 656 C C . VAL A 1 89 ? -1.246 0.621 2.087 1.00 90.88 89 VAL A C 1
ATOM 658 O O . VAL A 1 89 ? -0.716 -0.485 2.027 1.00 90.88 89 VAL A O 1
ATOM 661 N N . LEU A 1 90 ? -1.790 1.073 3.221 1.00 91.94 90 LEU A N 1
ATOM 662 C CA . LEU A 1 90 ? -1.729 0.327 4.484 1.00 91.94 90 LEU A CA 1
ATOM 663 C C . LEU A 1 90 ? -2.334 -1.083 4.390 1.00 91.94 90 LEU A C 1
ATOM 665 O O . LEU A 1 90 ? -1.616 -2.038 4.700 1.00 91.94 90 LEU A O 1
ATOM 669 N N . PRO A 1 91 ? -3.585 -1.269 3.923 1.00 92.50 91 PRO A N 1
ATOM 670 C CA . PRO A 1 91 ? -4.150 -2.607 3.779 1.00 92.50 91 PRO A CA 1
ATOM 671 C C . PRO A 1 91 ? -3.401 -3.469 2.750 1.00 92.50 91 PRO A C 1
ATOM 673 O O . PRO A 1 91 ? -3.359 -4.686 2.914 1.00 92.50 91 PRO A O 1
ATOM 676 N N . LEU A 1 92 ? -2.751 -2.873 1.738 1.00 90.00 92 LEU A N 1
ATOM 677 C CA . LEU A 1 92 ? -1.882 -3.611 0.807 1.00 90.00 92 LEU A CA 1
ATOM 678 C C . LEU A 1 92 ? -0.597 -4.111 1.477 1.00 90.00 92 LEU A C 1
ATOM 680 O O . LEU A 1 92 ? -0.174 -5.237 1.231 1.00 90.00 92 LEU A O 1
ATOM 684 N N . ALA A 1 93 ? 0.032 -3.270 2.297 1.00 91.38 93 ALA A N 1
ATOM 685 C CA . ALA A 1 93 ? 1.302 -3.579 2.942 1.00 91.38 93 ALA A CA 1
ATOM 686 C C . ALA A 1 93 ? 1.135 -4.570 4.101 1.00 91.38 93 ALA A C 1
ATOM 688 O O . ALA A 1 93 ? 1.938 -5.487 4.262 1.00 91.38 93 ALA A O 1
ATOM 689 N N . ALA A 1 94 ? 0.099 -4.373 4.917 1.00 92.31 94 ALA A N 1
ATOM 690 C CA . ALA A 1 94 ? -0.057 -5.067 6.189 1.00 92.31 94 ALA A CA 1
ATOM 691 C C . ALA A 1 94 ? -1.045 -6.247 6.119 1.00 92.31 94 ALA A C 1
ATOM 693 O O . ALA A 1 94 ? -0.967 -7.167 6.937 1.00 92.31 94 ALA A O 1
ATOM 694 N N . GLY A 1 95 ? -1.958 -6.248 5.140 1.00 92.56 95 GLY A N 1
ATOM 695 C CA . GLY A 1 95 ? -2.984 -7.279 4.986 1.00 92.56 95 GLY A CA 1
ATOM 696 C C . GLY A 1 95 ? -3.944 -7.387 6.187 1.00 92.56 95 GLY A C 1
ATOM 697 O O . GLY A 1 95 ? -3.863 -6.598 7.133 1.00 92.56 95 GLY A O 1
ATOM 698 N N . PRO A 1 96 ? -4.840 -8.392 6.192 1.00 93.38 96 PRO A N 1
ATOM 699 C CA . PRO A 1 96 ? -5.782 -8.610 7.295 1.00 93.38 96 PRO A CA 1
ATOM 700 C C . PRO A 1 96 ? -5.091 -8.858 8.640 1.00 93.38 96 PRO A C 1
ATOM 702 O O . PRO A 1 96 ? -5.514 -8.335 9.663 1.00 93.38 96 PRO A O 1
ATOM 705 N N . ALA A 1 97 ? -3.970 -9.585 8.648 1.00 92.62 97 ALA A N 1
ATOM 706 C CA . ALA A 1 97 ? -3.200 -9.824 9.870 1.00 92.62 97 ALA A CA 1
ATOM 707 C C . ALA A 1 97 ? -2.613 -8.531 10.464 1.00 92.62 97 ALA A C 1
ATOM 709 O O . ALA A 1 97 ? -2.437 -8.419 11.674 1.00 92.62 97 ALA A O 1
ATOM 710 N N . GLY A 1 98 ? -2.274 -7.553 9.622 1.00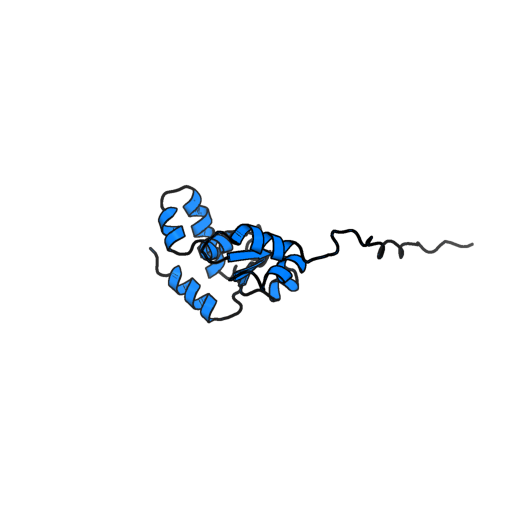 93.50 98 GLY A N 1
ATOM 711 C CA . GLY A 1 98 ? -1.890 -6.219 10.066 1.00 93.50 98 GLY A CA 1
ATOM 712 C C . GLY A 1 98 ? -3.064 -5.450 10.657 1.00 93.50 98 GLY A C 1
ATOM 713 O O . GLY A 1 98 ? -2.909 -4.836 11.708 1.00 93.50 98 GLY A O 1
ATOM 714 N N . TYR A 1 99 ? -4.236 -5.546 10.025 1.00 94.62 99 TYR A N 1
ATOM 715 C CA . TYR A 1 99 ? -5.458 -4.916 10.519 1.00 94.62 99 TYR A CA 1
ATOM 716 C C . TYR A 1 99 ? -5.836 -5.408 11.921 1.00 94.62 99 TYR A C 1
ATOM 718 O O . TYR A 1 99 ? -6.024 -4.605 12.829 1.00 94.62 99 TYR A O 1
ATOM 726 N N . GLN A 1 100 ? -5.816 -6.727 12.129 1.00 94.69 100 GLN A N 1
ATOM 727 C CA . GLN A 1 100 ? -6.116 -7.345 13.424 1.00 94.69 100 GLN A CA 1
ATOM 728 C C . GLN A 1 100 ? -5.231 -6.817 14.565 1.00 94.69 100 GLN A C 1
ATOM 730 O O . GLN A 1 100 ? -5.686 -6.702 15.696 1.00 94.69 100 GLN A O 1
ATOM 735 N N . ARG A 1 101 ? -3.976 -6.441 14.280 1.00 95.06 101 ARG A N 1
ATOM 736 C CA . ARG A 1 101 ? -3.061 -5.884 15.292 1.00 95.06 101 ARG A CA 1
ATOM 737 C C . ARG A 1 101 ? -3.368 -4.444 15.682 1.00 95.06 101 ARG A C 1
ATOM 739 O O . ARG A 1 101 ? -2.907 -4.007 16.731 1.00 95.06 101 ARG A O 1
ATOM 746 N N . VAL A 1 102 ? -4.062 -3.695 14.828 1.00 95.38 102 VAL A N 1
ATOM 747 C CA . VAL A 1 102 ? -4.365 -2.281 15.080 1.00 95.38 102 VAL A CA 1
ATOM 748 C C . VAL A 1 102 ? -5.782 -2.065 15.600 1.00 95.38 102 VAL A C 1
ATOM 750 O O . VAL A 1 102 ? -6.093 -0.935 15.973 1.00 95.38 102 VAL A O 1
ATOM 753 N N . LEU A 1 103 ? -6.618 -3.106 15.666 1.00 95.12 103 LEU A N 1
ATOM 754 C CA . LEU A 1 103 ? -7.954 -3.029 16.259 1.00 95.12 103 LEU A CA 1
ATOM 755 C C . LEU A 1 103 ? -7.888 -2.505 17.701 1.00 95.12 103 LEU A C 1
ATOM 757 O O . LEU A 1 103 ? -7.049 -2.927 18.494 1.00 95.12 103 LEU A O 1
ATOM 761 N N . GLY A 1 104 ? -8.753 -1.547 18.028 1.00 94.38 104 GLY A N 1
ATOM 762 C CA . GLY A 1 104 ? -8.786 -0.877 19.329 1.00 94.38 104 GLY A CA 1
ATOM 763 C C . GLY A 1 104 ? -7.661 0.140 19.561 1.00 94.38 104 GLY A C 1
ATOM 764 O O . GLY A 1 104 ? -7.621 0.769 20.615 1.00 94.38 104 GLY A O 1
ATOM 765 N N . THR A 1 105 ? -6.757 0.339 18.598 1.00 96.75 105 THR A N 1
ATOM 766 C CA . THR A 1 105 ? -5.690 1.350 18.684 1.00 96.75 105 THR A CA 1
ATOM 767 C C . THR A 1 105 ? -6.058 2.616 17.898 1.00 96.75 105 THR A C 1
ATOM 769 O O . THR A 1 105 ? -6.875 2.558 16.975 1.00 96.75 105 THR A O 1
ATOM 772 N N . PRO A 1 106 ? -5.390 3.759 18.144 1.00 95.88 106 PRO A N 1
ATOM 773 C CA . PRO A 1 106 ? -5.565 4.963 17.324 1.00 95.88 106 PRO A CA 1
ATOM 774 C C . PRO A 1 106 ? -5.255 4.761 15.829 1.00 95.88 106 PRO A C 1
ATOM 776 O O . PRO A 1 106 ? -5.708 5.535 14.986 1.00 95.88 106 PRO A O 1
ATOM 779 N N . HIS A 1 107 ? -4.487 3.725 15.475 1.00 95.50 107 HIS A N 1
ATOM 780 C CA . HIS A 1 107 ? -4.114 3.430 14.091 1.00 95.50 107 HIS A CA 1
ATOM 781 C C . HIS A 1 107 ? -5.230 2.741 13.296 1.00 95.50 107 HIS A C 1
ATOM 783 O O . HIS A 1 107 ? -5.187 2.775 12.062 1.00 95.50 107 HIS A O 1
ATOM 789 N N . GLN A 1 108 ? -6.242 2.178 13.973 1.00 95.69 108 GLN A N 1
ATOM 790 C CA . GLN A 1 108 ? -7.396 1.548 13.328 1.00 95.69 108 GLN A CA 1
ATOM 791 C C . GLN A 1 108 ? -8.072 2.510 12.345 1.00 95.69 108 GLN A C 1
ATOM 793 O O . GLN A 1 108 ? -8.281 2.157 11.190 1.00 95.69 108 GLN A O 1
ATOM 798 N N . ALA A 1 109 ? -8.298 3.763 12.752 1.00 94.69 109 ALA A N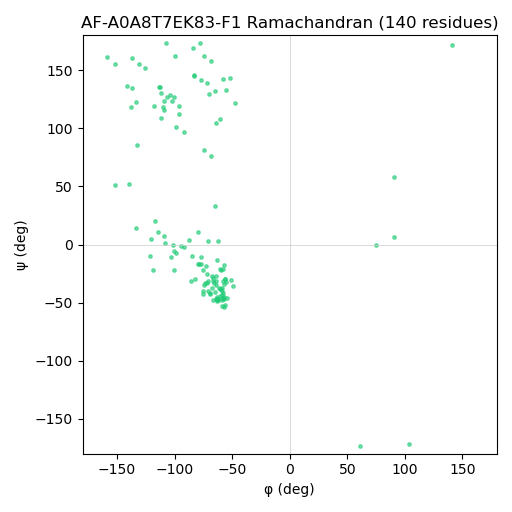 1
ATOM 799 C CA . ALA A 1 109 ? -9.011 4.752 11.942 1.00 94.69 109 ALA A CA 1
ATOM 800 C C . ALA A 1 109 ? -8.343 5.029 10.580 1.00 94.69 109 ALA A C 1
ATOM 802 O O . ALA A 1 109 ? -9.018 5.216 9.565 1.00 94.69 109 ALA A O 1
ATOM 803 N N . VAL A 1 110 ? -7.005 5.048 10.529 1.00 94.06 110 VAL A N 1
ATOM 804 C CA . VAL A 1 110 ? -6.270 5.250 9.267 1.00 94.06 110 VAL A CA 1
ATOM 805 C C . VAL A 1 110 ? -6.324 3.987 8.405 1.00 94.06 110 VAL A C 1
ATOM 807 O O . VAL A 1 110 ? -6.416 4.090 7.180 1.00 94.06 110 VAL A O 1
ATOM 810 N N . PHE A 1 111 ? -6.314 2.809 9.030 1.00 95.19 111 PHE A N 1
ATOM 811 C CA . PHE A 1 111 ? -6.445 1.528 8.343 1.00 95.19 111 PHE A CA 1
ATOM 812 C C . PHE A 1 111 ? -7.841 1.366 7.724 1.00 95.19 111 PHE A C 1
ATOM 814 O O . PHE A 1 111 ? -7.939 1.096 6.527 1.00 95.19 111 PHE A O 1
ATOM 821 N N . ASP A 1 112 ? -8.899 1.645 8.490 1.00 94.31 112 ASP A N 1
ATOM 822 C C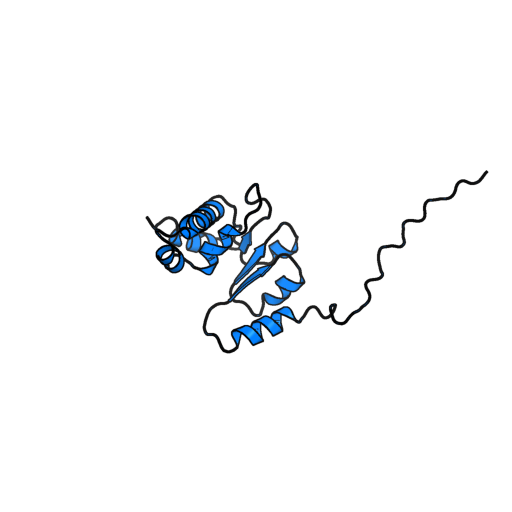A . ASP A 1 112 ? -10.297 1.649 8.039 1.00 94.31 112 ASP A CA 1
ATOM 823 C C . ASP A 1 112 ? -10.486 2.605 6.864 1.00 94.31 112 ASP A C 1
ATOM 825 O O . ASP A 1 112 ? -11.044 2.248 5.823 1.00 94.31 112 ASP A O 1
ATOM 829 N N . ARG A 1 113 ? -9.944 3.826 6.986 1.00 92.56 113 ARG A N 1
ATOM 830 C CA . ARG A 1 113 ? -9.941 4.800 5.891 1.00 92.56 113 ARG A CA 1
ATOM 831 C C . ARG A 1 113 ? -9.231 4.246 4.656 1.00 92.56 113 ARG A C 1
ATOM 833 O O . ARG A 1 113 ? -9.703 4.471 3.545 1.00 92.56 113 ARG A O 1
ATOM 840 N N . GLY A 1 114 ? -8.109 3.552 4.833 1.00 92.19 114 GLY A N 1
ATOM 841 C CA . GLY A 1 114 ? -7.366 2.916 3.749 1.00 92.19 114 GLY A CA 1
ATOM 842 C C . GLY A 1 114 ? -8.171 1.836 3.031 1.00 92.19 114 GLY A C 1
ATOM 843 O O . GLY A 1 114 ? -8.248 1.864 1.803 1.00 92.19 114 GLY A O 1
ATOM 844 N N . ILE A 1 115 ? -8.807 0.931 3.784 1.00 92.31 115 ILE A N 1
ATOM 845 C CA . ILE A 1 115 ? -9.679 -0.125 3.246 1.00 92.31 115 ILE A CA 1
ATOM 846 C C . ILE A 1 115 ? -10.828 0.503 2.462 1.00 92.31 115 ILE A C 1
ATOM 848 O O . ILE A 1 115 ? -11.022 0.183 1.289 1.00 92.31 115 ILE A O 1
ATOM 852 N N . ARG A 1 116 ? -11.550 1.439 3.085 1.00 91.31 116 ARG A N 1
ATOM 853 C CA . ARG A 1 116 ? -12.697 2.109 2.473 1.00 91.31 116 ARG A CA 1
ATOM 854 C C . ARG A 1 116 ? -12.317 2.785 1.159 1.00 91.31 116 ARG A C 1
ATOM 856 O O . ARG A 1 116 ? -12.918 2.498 0.130 1.00 91.31 116 ARG A O 1
ATOM 863 N N . LEU A 1 117 ? -11.266 3.607 1.169 1.00 89.12 117 LEU A N 1
ATOM 864 C CA . LEU A 1 117 ? -10.795 4.285 -0.039 1.00 89.12 117 LEU A CA 1
ATOM 865 C C . LEU A 1 117 ? -10.361 3.293 -1.126 1.00 89.12 117 LEU A C 1
ATOM 867 O O . LEU A 1 117 ? -10.628 3.534 -2.297 1.00 89.12 117 LEU A O 1
ATOM 871 N N . ALA A 1 118 ? -9.717 2.178 -0.775 1.00 87.94 118 ALA A N 1
ATOM 872 C CA . ALA A 1 118 ? -9.331 1.165 -1.755 1.00 87.94 118 ALA A CA 1
ATOM 873 C C . ALA A 1 118 ? -10.551 0.491 -2.415 1.00 87.94 118 ALA A C 1
ATOM 875 O O . ALA A 1 118 ? -10.551 0.289 -3.632 1.00 87.94 118 ALA A O 1
ATOM 876 N N . LEU A 1 119 ? -11.596 0.185 -1.636 1.00 86.69 119 LEU A N 1
ATOM 877 C CA . LEU A 1 119 ? -12.836 -0.427 -2.126 1.00 86.69 119 LEU A CA 1
ATOM 878 C C . LEU A 1 119 ? -13.699 0.548 -2.947 1.00 86.69 119 LEU A C 1
ATOM 880 O O . LEU A 1 119 ? -14.325 0.132 -3.918 1.00 86.69 119 LEU A O 1
ATOM 884 N N . GLU A 1 120 ? -13.681 1.840 -2.614 1.00 86.69 120 GLU A N 1
ATOM 885 C CA . GLU A 1 120 ? -14.414 2.916 -3.307 1.00 86.69 120 GLU A CA 1
ATOM 886 C C . GLU A 1 120 ? -13.724 3.400 -4.603 1.00 86.69 120 GLU A C 1
ATOM 888 O O . GLU A 1 120 ? -14.106 4.412 -5.185 1.00 86.69 120 GLU A O 1
ATOM 893 N N . GLY A 1 121 ? -12.698 2.691 -5.086 1.00 79.12 121 GLY A N 1
ATOM 894 C CA . GLY A 1 121 ? -12.006 3.027 -6.337 1.00 79.12 121 GLY A CA 1
ATOM 895 C C . GLY A 1 121 ? -10.810 3.971 -6.179 1.00 79.12 121 GLY A C 1
ATOM 896 O O . GLY A 1 121 ? -10.173 4.328 -7.170 1.00 79.12 121 GLY A O 1
ATOM 897 N N . GLY A 1 122 ? -10.426 4.297 -4.944 1.00 78.69 122 GLY A N 1
ATOM 898 C CA . GLY A 1 122 ? -9.181 4.995 -4.612 1.00 78.69 122 GLY A CA 1
ATOM 899 C C . GLY A 1 122 ? -7.911 4.155 -4.798 1.00 78.69 122 GLY A C 1
ATOM 900 O O . GLY A 1 122 ? -6.802 4.619 -4.527 1.00 78.69 122 GLY A O 1
ATOM 901 N N . LEU A 1 123 ? -8.059 2.922 -5.289 1.00 82.62 123 LEU A N 1
ATOM 902 C CA . LEU A 1 123 ? -6.980 2.066 -5.754 1.00 82.62 123 LEU A CA 1
ATOM 903 C C . LEU A 1 123 ? -7.355 1.454 -7.114 1.00 82.62 123 LEU A C 1
ATOM 905 O O . LEU A 1 123 ? -8.379 0.790 -7.284 1.00 82.62 123 LEU A O 1
ATOM 909 N N . THR A 1 124 ? -6.510 1.688 -8.112 1.00 83.94 124 THR A N 1
ATOM 910 C CA . THR A 1 124 ? -6.600 1.056 -9.428 1.00 83.94 124 THR A CA 1
ATOM 911 C C . THR A 1 124 ? -5.675 -0.151 -9.455 1.00 83.94 124 THR A C 1
ATOM 913 O O . THR A 1 124 ? -4.455 -0.000 -9.435 1.00 83.94 124 THR A O 1
ATOM 916 N N . PHE A 1 125 ? -6.243 -1.348 -9.522 1.00 82.88 125 PHE A N 1
ATOM 917 C CA . PHE A 1 125 ? -5.481 -2.576 -9.735 1.00 82.88 125 PHE A CA 1
ATOM 918 C C . PHE A 1 125 ? -5.215 -2.786 -11.223 1.00 82.88 125 PHE A C 1
ATOM 920 O O . PHE A 1 125 ? -6.050 -2.434 -12.055 1.00 82.88 125 PHE A O 1
ATOM 927 N N . ARG A 1 126 ? -4.051 -3.350 -11.560 1.00 80.69 126 ARG A N 1
ATOM 928 C CA . ARG A 1 126 ? -3.713 -3.682 -12.950 1.00 80.69 126 ARG A CA 1
ATOM 929 C C . ARG A 1 126 ? -4.475 -4.902 -13.466 1.00 80.69 126 ARG A C 1
ATOM 931 O O . ARG A 1 126 ? -4.762 -4.958 -1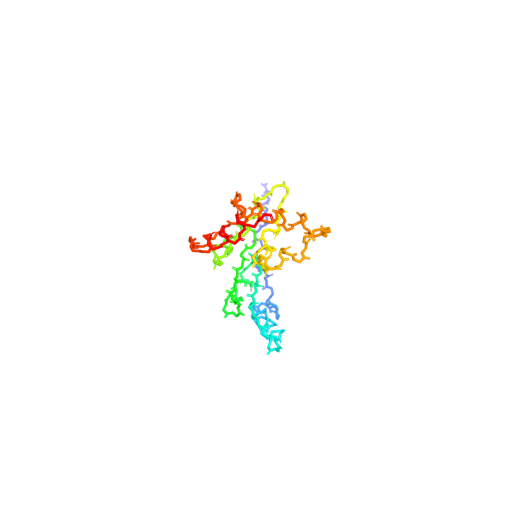4.656 1.00 80.69 126 ARG A O 1
ATOM 938 N N . THR A 1 127 ? -4.753 -5.866 -12.594 1.00 80.75 127 THR A N 1
ATOM 939 C CA . THR A 1 127 ? -5.485 -7.094 -12.920 1.00 80.75 127 THR A CA 1
ATOM 940 C C . THR A 1 127 ? -6.673 -7.258 -11.982 1.00 80.75 127 THR A C 1
ATOM 942 O O . THR A 1 127 ? -6.638 -6.801 -10.832 1.00 80.75 127 THR A O 1
ATOM 945 N N . ASP A 1 128 ? -7.714 -7.926 -12.471 1.00 82.81 128 ASP A N 1
ATOM 946 C CA . ASP A 1 128 ? -8.908 -8.210 -11.677 1.00 82.81 128 ASP A CA 1
ATOM 947 C C . ASP A 1 128 ? -8.616 -9.183 -10.533 1.00 82.81 128 ASP A C 1
ATOM 949 O O . ASP A 1 128 ? -9.193 -9.034 -9.460 1.00 82.81 128 ASP A O 1
ATOM 953 N N . ASP A 1 129 ? -7.634 -10.075 -10.688 1.00 83.25 129 ASP A N 1
ATOM 954 C CA . ASP A 1 129 ? -7.201 -10.992 -9.627 1.00 83.25 129 ASP A CA 1
ATOM 955 C C . ASP A 1 129 ? -6.721 -10.248 -8.376 1.00 83.25 129 ASP A C 1
ATOM 957 O O . ASP A 1 129 ? -7.104 -10.594 -7.258 1.00 83.25 129 ASP A O 1
ATOM 961 N N . PHE A 1 130 ? -5.927 -9.179 -8.533 1.00 83.00 130 PHE A N 1
ATOM 962 C CA . PHE A 1 130 ? -5.478 -8.388 -7.384 1.00 83.00 130 PHE A CA 1
ATOM 963 C C . PHE A 1 130 ? -6.635 -7.647 -6.716 1.00 83.00 130 PHE A C 1
ATOM 965 O O . PHE A 1 130 ? -6.683 -7.561 -5.486 1.00 83.00 130 PHE A O 1
ATOM 972 N N . ARG A 1 131 ? -7.586 -7.142 -7.512 1.00 86.44 131 ARG A N 1
ATOM 973 C CA . ARG A 1 131 ? -8.803 -6.513 -6.990 1.00 86.44 131 ARG A CA 1
ATOM 974 C C . ARG A 1 131 ? -9.647 -7.522 -6.218 1.00 86.44 131 ARG A C 1
ATOM 976 O O . ARG A 1 131 ? -10.101 -7.204 -5.120 1.00 86.44 131 ARG A O 1
ATOM 983 N N . ALA A 1 132 ? -9.854 -8.712 -6.774 1.00 87.94 132 ALA A N 1
ATOM 984 C CA . ALA A 1 132 ? -10.629 -9.782 -6.163 1.00 87.94 132 ALA A CA 1
ATOM 985 C C . ALA A 1 132 ? -9.973 -10.247 -4.859 1.00 87.94 132 ALA A C 1
ATOM 987 O O . ALA A 1 132 ? -10.631 -10.247 -3.824 1.00 87.94 132 ALA A O 1
ATOM 988 N N . ALA A 1 133 ? -8.665 -10.520 -4.872 1.00 87.56 133 ALA A N 1
ATOM 989 C CA . ALA A 1 133 ? -7.912 -10.911 -3.682 1.00 87.56 133 ALA A CA 1
ATOM 990 C C . ALA A 1 133 ? -8.001 -9.858 -2.566 1.00 87.56 133 ALA A C 1
ATOM 992 O O . ALA A 1 133 ? -8.279 -10.199 -1.417 1.00 87.56 133 ALA A O 1
ATOM 993 N N . PHE A 1 134 ? -7.826 -8.574 -2.899 1.00 89.38 134 PHE A N 1
ATOM 994 C CA . PHE A 1 134 ? -7.971 -7.485 -1.931 1.00 89.38 134 PHE A CA 1
ATOM 995 C C . PHE A 1 134 ? -9.399 -7.393 -1.381 1.00 89.38 134 PHE A C 1
ATOM 997 O O . PHE A 1 134 ? -9.605 -7.255 -0.177 1.00 89.38 134 PHE A O 1
ATOM 1004 N N . THR A 1 135 ? -10.393 -7.490 -2.262 1.00 89.94 135 THR A N 1
ATOM 1005 C CA . THR A 1 135 ? -11.807 -7.396 -1.889 1.00 89.94 135 THR A CA 1
ATOM 1006 C C . THR A 1 135 ? -12.197 -8.537 -0.953 1.00 89.94 135 THR A C 1
ATOM 1008 O O . THR A 1 135 ? -12.780 -8.280 0.094 1.00 89.94 135 THR A O 1
ATOM 1011 N N . THR A 1 136 ? -11.816 -9.774 -1.271 1.00 91.69 136 THR A N 1
ATOM 1012 C CA . THR A 1 136 ? -12.044 -10.950 -0.417 1.00 91.69 136 THR A CA 1
ATOM 1013 C C . THR A 1 136 ? -11.337 -10.823 0.932 1.00 91.69 136 THR A C 1
ATOM 1015 O O . THR A 1 136 ? -11.888 -11.206 1.960 1.00 91.69 136 THR A O 1
ATOM 1018 N N . ALA A 1 137 ? -10.136 -10.243 0.964 1.00 89.50 137 ALA A N 1
ATOM 1019 C CA . ALA A 1 137 ? -9.394 -10.061 2.207 1.00 89.50 137 ALA A CA 1
ATOM 1020 C C . ALA A 1 137 ? -10.082 -9.088 3.188 1.00 89.50 137 ALA A C 1
ATOM 1022 O O . ALA A 1 137 ? -9.988 -9.288 4.398 1.00 89.50 137 ALA A O 1
ATOM 1023 N N . PHE A 1 138 ? -10.781 -8.060 2.688 1.00 88.62 138 PHE A N 1
ATOM 1024 C CA . PHE A 1 138 ? -11.267 -6.948 3.518 1.00 88.62 138 PHE A CA 1
ATOM 1025 C C . PHE A 1 138 ? -12.784 -6.711 3.515 1.00 88.62 138 PHE A C 1
ATOM 1027 O O . PHE A 1 138 ? -13.260 -5.960 4.357 1.00 88.62 138 PHE A O 1
ATOM 1034 N N . ARG A 1 139 ? -13.573 -7.348 2.639 1.00 79.62 139 ARG A N 1
ATOM 1035 C CA . ARG A 1 139 ? -15.049 -7.342 2.754 1.00 79.62 139 ARG A CA 1
ATOM 1036 C C . ARG A 1 139 ? -15.584 -8.331 3.790 1.00 79.62 139 ARG A C 1
ATOM 1038 O O . ARG A 1 139 ? -16.742 -8.230 4.174 1.00 79.62 139 ARG A O 1
ATOM 1045 N N . THR A 1 140 ? -14.754 -9.283 4.202 1.00 56.50 140 THR A N 1
ATOM 1046 C CA . THR A 1 140 ? -15.151 -10.437 5.024 1.00 56.50 140 THR A CA 1
ATOM 1047 C C . THR A 1 140 ? -14.637 -10.362 6.462 1.00 56.50 140 THR A C 1
ATOM 1049 O O . THR A 1 140 ? -14.865 -11.290 7.230 1.00 56.50 140 THR A O 1
ATOM 1052 N N . SER A 1 141 ? -13.928 -9.291 6.829 1.00 46.66 141 SER A N 1
ATOM 1053 C CA . SER A 1 141 ? -13.475 -9.079 8.207 1.00 46.66 141 SER A CA 1
ATOM 1054 C C . SER A 1 141 ? -14.480 -8.171 8.929 1.00 46.66 141 SER A C 1
ATOM 1056 O O . SER A 1 141 ? -14.694 -7.063 8.433 1.00 46.66 141 SER A O 1
ATOM 1058 N N . PRO A 1 142 ? -15.127 -8.644 10.011 1.00 40.50 142 PRO A N 1
ATOM 1059 C CA . PRO A 1 142 ? -16.027 -7.840 10.837 1.00 40.50 142 PRO A CA 1
ATOM 1060 C C . PRO A 1 142 ? -15.292 -6.739 11.609 1.00 40.50 142 PRO A C 1
ATOM 1062 O O . PRO A 1 142 ? -14.066 -6.887 11.837 1.00 40.50 142 PRO A O 1
#

Mean predicted aligned error: 11.19 Å

Nearest PDB structures (foldseek):
  6k7k-assembly1_A  TM=7.895E-01  e=1.812E-01  Homo sapiens
  7kyb-assembly1_A  TM=7.676E-01  e=5.735E-01  Saccharomyces cerevisiae S288C
  6psx-assembly1_A  TM=6.647E-01  e=4.164E-01  Saccharomyces cerevisiae W303
  5it0-assembly1_A-2  TM=7.548E-01  e=2.344E+00  Mycobacterium avium 104
  3n28-assembly1_A  TM=7.343E-01  e=4.739E+00  Vibrio cholerae

Secondary structure (DSSP, 8-state):
--PPP-----SS------TT--TTHHHHHHHHHHTT--S--EEEESSHHHHGGGGS-SEEEEESSSGGGGGSSEEE-TTSSSS---TTHHHHHHHHHHHHHHTTSTTHHHHHHHHHHIIIIISEESSHHHHHHHHHHHHS--

Sequence (142 aa):
MTRPQTRNAQQFMDHDNGPLTVSSGKPQTILDLTSKRAGRRLMVGDGSSDLATRSVVDLFVGFGGGRQARNGAARVPMRSSTPPSIAPVLPLAAGPAGYQRVLGTPHQAVFDRGIRLALEGGLTFRTDDFRAAFTTAFRTSP

Radius of gyration: 20.31 Å; Cα contacts (8 Å, |Δi|>4): 178; chains: 1; bounding box: 42×65×54 Å

pLDDT: mean 76.29, std 19.53, range [33.78, 96.75]

Foldseek 3Di:
DDDDDDPDPPPPDDPDPDPVVPLQVVLVVLCVVCVPPDDFFEAEEADPSSLNNVVNGPFYEYEEDDPSNLVGQKYQYCVLDVNGDPLLVQCVVQFLVNQVVCVPHPCNVSNVVNLVSCLVVSMGGPDVVVVVVSCVRPVPDD